Protein AF-A8UKK8-F1 (afdb_monomer)

Secondary structure (DSSP, 8-state):
--TTSHHHHHHHHHHHHHHHHHHH----EEEEE-TTT--EEEEETT-EEEEEESS-EEEEEEEEEETTEEEETTEEEESTTEEEEEE----------

Radius of gyration: 21.66 Å; Cα contacts (8 Å, |Δi|>4): 131; chains: 1; bounding box: 43×41×71 Å

Mean predicted aligned error: 13.59 Å

Structure (mmCIF, N/CA/C/O backbone):
data_AF-A8UKK8-F1
#
_entry.id   AF-A8UKK8-F1
#
loop_
_atom_site.group_PDB
_atom_site.id
_atom_site.type_symbol
_atom_site.label_atom_id
_atom_site.label_alt_id
_atom_site.label_comp_id
_atom_site.label_asym_id
_atom_site.label_entity_id
_atom_site.label_seq_id
_atom_site.pdbx_PDB_ins_code
_atom_site.Cartn_x
_atom_site.Cartn_y
_atom_site.Cartn_z
_atom_site.occupancy
_atom_site.B_iso_or_equiv
_atom_site.auth_seq_id
_atom_site.auth_comp_id
_atom_site.auth_asym_id
_atom_site.auth_atom_id
_atom_site.pdbx_PDB_model_num
ATOM 1 N N . MET A 1 1 ? -30.706 -4.003 54.482 1.00 48.03 1 MET A N 1
ATOM 2 C CA . MET A 1 1 ? -29.533 -3.227 54.010 1.00 48.03 1 MET A CA 1
ATOM 3 C C . MET A 1 1 ? -28.762 -4.036 52.955 1.00 48.03 1 MET A C 1
ATOM 5 O O . MET A 1 1 ? -27.714 -4.580 53.255 1.00 48.03 1 MET A O 1
ATOM 9 N N . VAL A 1 2 ? -29.303 -4.198 51.734 1.00 51.91 2 VAL A N 1
ATOM 10 C CA . VAL A 1 2 ? -28.717 -5.090 50.692 1.00 51.91 2 VAL A CA 1
ATOM 11 C C . VAL A 1 2 ? -28.557 -4.393 49.325 1.00 51.91 2 VAL A C 1
ATOM 13 O O . VAL A 1 2 ? -27.788 -4.841 48.483 1.00 51.91 2 VAL A O 1
ATOM 16 N N . LEU A 1 3 ? -29.174 -3.222 49.120 1.00 50.88 3 LEU A N 1
ATOM 17 C CA . LEU A 1 3 ? -29.183 -2.537 47.818 1.00 50.88 3 LEU A CA 1
ATOM 18 C C . LEU A 1 3 ? -27.837 -1.921 47.384 1.00 50.88 3 LEU A C 1
ATOM 20 O O . LEU A 1 3 ? -27.687 -1.547 46.226 1.00 50.88 3 LEU A O 1
ATOM 24 N N . ARG A 1 4 ? -26.833 -1.816 48.266 1.00 53.78 4 ARG A N 1
ATOM 25 C CA . ARG A 1 4 ? -25.581 -1.096 47.953 1.00 53.78 4 ARG A CA 1
ATOM 26 C C . ARG A 1 4 ? -24.526 -1.912 47.195 1.00 53.78 4 ARG A C 1
ATOM 28 O O . ARG A 1 4 ? -23.608 -1.317 46.645 1.00 53.78 4 ARG A O 1
ATOM 35 N N . LYS A 1 5 ? -24.639 -3.245 47.130 1.00 51.34 5 LYS A N 1
ATOM 36 C CA . LYS A 1 5 ? -23.632 -4.098 46.461 1.00 51.34 5 LYS A CA 1
ATOM 37 C C . LYS A 1 5 ? -23.875 -4.308 44.960 1.00 51.34 5 LYS A C 1
ATOM 39 O O . LYS A 1 5 ? -22.946 -4.675 44.253 1.00 51.34 5 LYS A O 1
ATOM 44 N N . SER A 1 6 ? -25.086 -4.051 44.463 1.00 54.69 6 SER A N 1
ATOM 45 C CA . SER A 1 6 ? -25.468 -4.373 43.077 1.00 54.69 6 SER A CA 1
ATOM 46 C C . SER A 1 6 ? -25.059 -3.304 42.051 1.00 54.69 6 SER A C 1
ATOM 48 O O . SER A 1 6 ? -24.767 -3.630 40.908 1.00 54.69 6 SER A O 1
ATOM 50 N N . ILE A 1 7 ? -24.951 -2.037 42.462 1.00 59.75 7 ILE A N 1
ATOM 51 C CA . ILE A 1 7 ? -24.601 -0.920 41.562 1.00 59.75 7 ILE A CA 1
ATOM 52 C C . ILE A 1 7 ? -23.121 -0.961 41.146 1.00 59.75 7 ILE A C 1
ATOM 54 O O . ILE A 1 7 ? -22.755 -0.535 40.055 1.00 59.75 7 ILE A O 1
ATOM 58 N N . VAL A 1 8 ? -22.252 -1.500 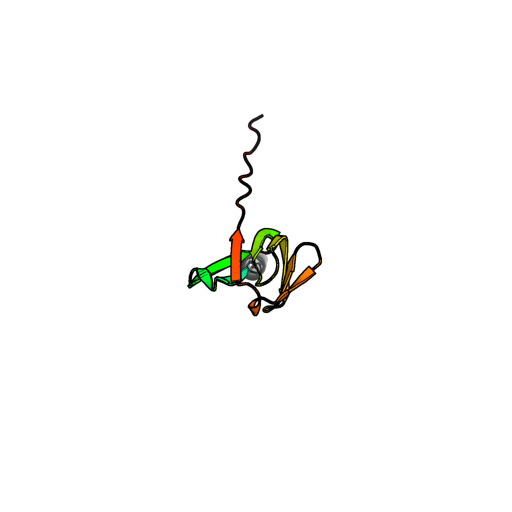42.004 1.00 57.53 8 VAL A N 1
ATOM 59 C CA . VAL A 1 8 ? -20.808 -1.559 41.735 1.00 57.53 8 VAL A CA 1
ATOM 60 C C . VAL A 1 8 ? -20.479 -2.632 40.689 1.00 57.53 8 VAL A C 1
ATOM 62 O O . VAL A 1 8 ? -19.587 -2.429 39.868 1.00 57.53 8 VAL A O 1
ATOM 65 N N . SER A 1 9 ? -21.218 -3.749 40.657 1.00 56.69 9 SER A N 1
ATOM 66 C CA . SER A 1 9 ? -20.974 -4.810 39.670 1.00 56.69 9 SER A CA 1
ATOM 67 C C . SER A 1 9 ? -21.443 -4.427 38.264 1.00 56.69 9 SER A C 1
ATOM 69 O O . SER A 1 9 ? -20.763 -4.749 37.290 1.00 56.69 9 SER A O 1
ATOM 71 N N . THR A 1 10 ? -22.549 -3.687 38.137 1.00 57.22 10 THR A N 1
ATOM 72 C CA . THR A 1 10 ? -23.059 -3.228 36.835 1.00 57.22 10 THR A CA 1
ATOM 73 C C . THR A 1 10 ? -22.165 -2.159 36.207 1.00 57.22 10 THR A C 1
ATOM 75 O O . THR A 1 10 ? -21.959 -2.170 34.991 1.00 57.22 10 THR A O 1
ATOM 78 N N . LEU A 1 11 ? -21.555 -1.289 37.021 1.00 56.62 11 LEU A N 1
ATOM 79 C CA . LEU A 1 11 ? -20.626 -0.263 36.541 1.00 56.62 11 LEU A CA 1
ATOM 80 C C . LEU A 1 11 ? -19.334 -0.868 35.953 1.00 56.62 11 LEU A C 1
ATOM 82 O O . LEU A 1 11 ? -18.846 -0.390 34.929 1.00 56.62 11 LEU A O 1
ATOM 86 N N . CYS A 1 12 ? -18.814 -1.954 36.539 1.00 58.56 12 CYS A N 1
ATOM 87 C CA . CYS A 1 12 ? -17.626 -2.657 36.029 1.00 58.56 12 CYS A CA 1
ATOM 88 C C . CYS A 1 12 ? -17.860 -3.360 34.681 1.00 58.56 12 CYS A C 1
ATOM 90 O O . CYS A 1 12 ? -16.963 -3.406 33.841 1.00 58.56 12 CYS A O 1
ATOM 92 N N . ILE A 1 13 ? -19.060 -3.893 34.440 1.00 60.12 13 ILE A N 1
ATOM 93 C CA . ILE A 1 13 ? -19.384 -4.564 33.168 1.00 60.12 13 ILE A CA 1
ATOM 94 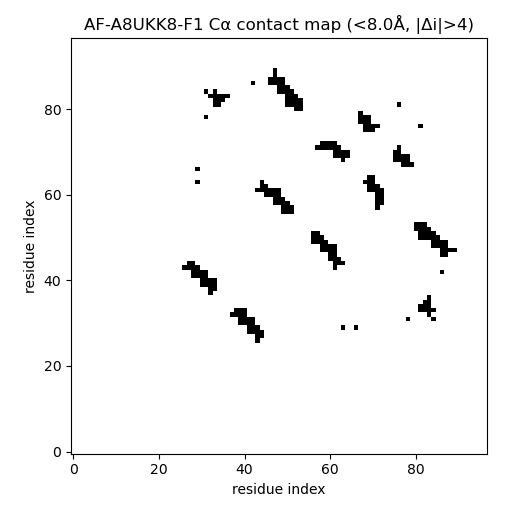C C . ILE A 1 13 ? -19.479 -3.534 32.026 1.00 60.12 13 ILE A C 1
ATOM 96 O O . ILE A 1 13 ? -19.023 -3.781 30.903 1.00 60.12 13 ILE A O 1
ATOM 100 N N . LEU A 1 14 ? -20.011 -2.344 32.319 1.00 59.25 14 LEU A N 1
ATOM 101 C CA . LEU A 1 14 ? -20.123 -1.241 31.360 1.00 59.25 14 LEU A CA 1
ATOM 102 C C . LEU A 1 14 ? -18.757 -0.685 30.928 1.00 59.25 14 LEU A C 1
ATOM 104 O O . LEU A 1 14 ? -18.542 -0.440 29.738 1.00 59.25 14 LEU A O 1
ATOM 108 N N . THR A 1 15 ? -17.804 -0.536 31.853 1.00 59.88 15 THR A N 1
ATOM 109 C CA . THR A 1 15 ? -16.456 -0.035 31.522 1.00 59.88 15 THR A CA 1
ATOM 110 C C . THR A 1 15 ? -15.623 -1.054 30.740 1.00 59.88 15 THR A C 1
ATOM 112 O O . THR A 1 15 ? -14.865 -0.673 29.839 1.00 59.88 15 THR A O 1
ATOM 115 N N . PHE A 1 16 ? -15.804 -2.351 31.007 1.00 56.69 16 PHE A N 1
ATOM 116 C CA . PHE A 1 16 ? -15.136 -3.415 30.254 1.00 56.69 16 PHE A CA 1
ATOM 117 C C . PHE A 1 16 ? -15.615 -3.459 28.792 1.00 56.69 16 PHE A C 1
ATOM 119 O O . PHE A 1 16 ? -14.806 -3.502 27.863 1.00 56.69 16 PHE A O 1
ATOM 126 N N . SER A 1 17 ? -16.925 -3.314 28.576 1.00 56.94 17 SER A N 1
ATOM 127 C CA . SER A 1 17 ? -17.542 -3.283 27.241 1.00 56.94 17 SER A CA 1
ATOM 128 C C . SER A 1 17 ? -17.081 -2.081 26.403 1.00 56.94 17 SER A C 1
ATOM 130 O O . SER A 1 17 ? -16.819 -2.205 25.206 1.00 56.94 17 SER A O 1
ATOM 132 N N . PHE A 1 18 ? -16.911 -0.912 27.030 1.00 55.47 18 PHE A N 1
ATOM 133 C CA . PHE A 1 18 ? -16.458 0.306 26.345 1.00 55.47 18 PHE A CA 1
ATOM 134 C C . PHE A 1 18 ? -14.981 0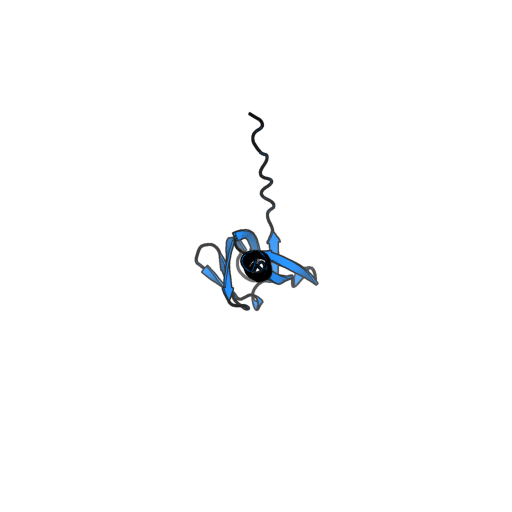.239 25.913 1.00 55.47 18 PHE A C 1
ATOM 136 O O . PHE A 1 18 ? -14.576 0.861 24.926 1.00 55.47 18 PHE A O 1
ATOM 143 N N . SER A 1 19 ? -14.175 -0.545 26.631 1.00 54.44 19 SER A N 1
ATOM 144 C CA . SER A 1 19 ? -12.742 -0.709 26.363 1.00 54.44 19 SER A CA 1
ATOM 145 C C . SER A 1 19 ? -12.476 -1.645 25.177 1.00 54.44 19 SER A C 1
ATOM 147 O O . SER A 1 19 ? -11.611 -1.349 24.347 1.00 54.44 19 SER A O 1
ATOM 149 N N . LEU A 1 20 ? -13.262 -2.720 25.022 1.00 52.81 20 LEU A N 1
ATOM 150 C CA . LEU A 1 20 ? -13.143 -3.625 23.868 1.00 52.81 20 LEU A CA 1
ATOM 151 C C . LEU A 1 20 ? -13.500 -2.942 22.537 1.00 52.81 20 LEU A C 1
ATOM 153 O O . LEU A 1 20 ? -12.829 -3.179 21.530 1.00 52.81 20 LEU A O 1
ATOM 157 N N . SER A 1 21 ? -14.484 -2.039 22.526 1.00 50.44 21 SER A N 1
ATOM 158 C CA . SER A 1 21 ? -14.883 -1.300 21.316 1.00 50.44 21 SER A CA 1
ATOM 159 C C . SER A 1 21 ? -13.769 -0.395 20.772 1.00 50.44 21 SER A C 1
ATOM 161 O O . SER A 1 21 ? -13.642 -0.221 19.559 1.00 50.44 21 SER A O 1
ATOM 163 N N . LYS A 1 22 ? -12.910 0.147 21.648 1.00 50.25 22 LYS A N 1
ATOM 164 C CA . LYS A 1 22 ? -11.729 0.927 21.234 1.00 50.25 22 LYS A CA 1
ATOM 165 C C . LYS A 1 22 ? -10.605 0.044 20.686 1.00 50.25 22 LYS A C 1
ATOM 167 O O . LYS A 1 22 ? -9.926 0.463 19.752 1.00 50.25 22 LYS A O 1
ATOM 172 N N . LEU A 1 23 ? -10.440 -1.173 21.210 1.00 50.94 23 LEU A N 1
ATOM 173 C CA . LEU A 1 23 ? -9.463 -2.153 20.713 1.00 50.94 23 LEU A CA 1
ATOM 174 C C . LEU A 1 23 ? -9.836 -2.703 19.329 1.00 50.94 23 LEU A C 1
ATOM 176 O O . LEU A 1 23 ? -8.950 -2.883 18.497 1.00 50.94 23 LEU A O 1
ATOM 180 N N . TYR A 1 24 ? -11.127 -2.901 19.047 1.00 49.19 24 TYR A N 1
ATOM 181 C CA . TYR A 1 24 ? -11.601 -3.363 17.733 1.00 49.19 24 TYR A CA 1
ATOM 182 C C . TYR A 1 24 ? -11.560 -2.293 16.635 1.00 49.19 24 TYR A C 1
ATOM 184 O O . TYR A 1 24 ? -11.599 -2.624 15.451 1.00 49.19 24 TYR A O 1
ATOM 192 N N . SER A 1 25 ? -11.380 -1.017 16.990 1.00 44.00 25 SER A N 1
ATOM 193 C CA . SER A 1 25 ? -11.056 0.051 16.035 1.00 44.00 25 SER A CA 1
ATOM 194 C C . SER A 1 25 ? -9.569 0.026 15.636 1.00 44.00 25 SER A C 1
ATOM 196 O O . SER A 1 25 ? -8.921 1.063 15.468 1.00 44.00 25 SER A O 1
ATOM 198 N N . GLN A 1 26 ? -8.998 -1.177 15.492 1.00 52.91 26 GLN A N 1
ATOM 199 C CA . GLN A 1 26 ? -7.714 -1.377 14.834 1.00 52.91 26 GLN A CA 1
ATOM 200 C C . GLN A 1 26 ? -7.820 -0.766 13.439 1.00 52.91 26 GLN A C 1
ATOM 202 O O . GLN A 1 26 ? -8.524 -1.262 12.561 1.00 52.91 26 GLN A O 1
ATOM 207 N N . LYS A 1 27 ? -7.138 0.367 13.256 1.00 60.91 27 LYS A N 1
ATOM 208 C CA . LYS A 1 27 ? -7.046 1.075 11.982 1.00 60.91 27 LYS A CA 1
ATOM 209 C C . LYS A 1 27 ? -6.603 0.077 10.915 1.00 60.91 27 LYS A C 1
ATOM 211 O O . LYS A 1 27 ? -5.437 -0.314 10.901 1.00 60.91 27 LYS A O 1
ATOM 216 N N . LEU A 1 28 ? -7.526 -0.323 10.038 1.00 64.06 28 LEU A N 1
ATOM 217 C CA . LEU A 1 28 ? -7.233 -1.117 8.847 1.00 64.06 28 LEU A CA 1
ATOM 218 C C . LEU A 1 28 ? -6.171 -0.367 8.038 1.00 64.06 28 LEU A C 1
ATOM 220 O O . LEU A 1 28 ? -6.448 0.672 7.430 1.00 64.06 28 LEU A O 1
ATOM 224 N N . HIS A 1 29 ? -4.944 -0.868 8.103 1.00 70.25 29 HIS A N 1
ATOM 225 C CA . HIS A 1 29 ? -3.801 -0.349 7.377 1.00 70.25 29 HIS A CA 1
ATOM 226 C C . HIS A 1 29 ? -3.243 -1.456 6.495 1.00 70.25 29 HIS A C 1
ATOM 228 O O . HIS A 1 29 ? -3.213 -2.621 6.886 1.00 70.25 29 HIS A O 1
ATOM 234 N N . LEU A 1 30 ? -2.816 -1.081 5.295 1.00 72.62 30 LEU A N 1
ATOM 235 C CA . LEU A 1 30 ? -2.040 -1.947 4.424 1.00 72.62 30 LEU A CA 1
ATOM 236 C C . LEU A 1 30 ? -0.576 -1.550 4.527 1.00 72.62 30 LEU A C 1
ATOM 238 O O . LEU A 1 30 ? -0.226 -0.370 4.425 1.00 72.62 30 LEU A O 1
ATOM 242 N N . GLU A 1 31 ? 0.278 -2.544 4.714 1.00 76.31 31 GLU A N 1
ATOM 243 C CA . GLU A 1 31 ? 1.714 -2.386 4.563 1.00 76.31 31 GLU A CA 1
ATOM 244 C C . GLU A 1 31 ? 2.072 -2.642 3.107 1.00 76.31 31 GLU A C 1
ATOM 246 O O . GLU A 1 31 ? 1.909 -3.744 2.592 1.00 76.31 31 GLU A O 1
ATOM 251 N N . LEU A 1 32 ? 2.527 -1.597 2.424 1.00 76.69 32 LEU A N 1
ATOM 252 C CA . LEU A 1 32 ? 2.926 -1.679 1.028 1.00 76.69 32 LEU A CA 1
ATOM 253 C C . LEU A 1 32 ? 4.432 -1.511 0.932 1.00 76.69 32 LEU A C 1
ATOM 255 O O . LEU A 1 32 ? 4.993 -0.490 1.347 1.00 76.69 32 LEU A O 1
ATOM 259 N N . LYS A 1 33 ? 5.088 -2.528 0.381 1.00 75.56 33 LYS A N 1
ATOM 260 C CA . LYS A 1 33 ? 6.519 -2.517 0.113 1.00 75.56 33 LYS A CA 1
ATOM 261 C C . LYS A 1 33 ? 6.760 -1.902 -1.261 1.00 75.56 33 LYS A C 1
ATOM 263 O O . LYS A 1 33 ? 6.260 -2.382 -2.265 1.00 75.56 33 LYS A O 1
ATOM 268 N N . SER A 1 34 ? 7.518 -0.813 -1.298 1.00 73.94 34 SER A N 1
ATOM 269 C CA . SER A 1 34 ? 7.954 -0.194 -2.552 1.00 73.94 34 SER A CA 1
ATOM 270 C C . SER A 1 34 ? 9.087 -1.018 -3.155 1.00 73.94 34 SER A C 1
ATOM 272 O O . SER A 1 34 ? 10.121 -1.171 -2.500 1.00 73.94 34 SER A O 1
ATOM 274 N N . ILE A 1 35 ? 8.924 -1.482 -4.395 1.00 75.81 35 ILE A N 1
ATOM 275 C CA . ILE A 1 35 ? 9.944 -2.248 -5.127 1.00 75.81 35 ILE A CA 1
ATOM 276 C C . ILE A 1 35 ? 11.201 -1.386 -5.328 1.00 75.81 35 ILE A C 1
ATOM 278 O O . ILE A 1 35 ? 12.309 -1.820 -5.038 1.00 75.81 35 ILE A O 1
ATOM 282 N N . VAL A 1 36 ? 11.032 -0.113 -5.707 1.00 74.50 36 VAL A N 1
ATOM 283 C CA . VAL A 1 36 ? 12.152 0.792 -6.054 1.00 74.50 36 VAL A CA 1
ATOM 284 C C . VAL A 1 36 ? 13.010 1.166 -4.852 1.00 74.50 36 VAL A C 1
ATOM 286 O O . VAL A 1 36 ? 14.217 1.334 -4.963 1.00 74.50 36 VAL A O 1
ATOM 289 N N . THR A 1 37 ? 12.381 1.392 -3.700 1.00 72.44 37 THR A N 1
ATOM 290 C CA . THR A 1 37 ? 13.085 1.920 -2.519 1.00 72.44 37 THR A CA 1
ATOM 291 C C . THR A 1 37 ? 13.283 0.876 -1.430 1.00 72.44 37 THR A C 1
ATOM 293 O O . THR A 1 37 ? 13.807 1.231 -0.380 1.00 72.44 37 THR A O 1
ATOM 296 N N . ASN A 1 38 ? 12.786 -0.351 -1.625 1.00 75.75 38 ASN A N 1
ATOM 297 C CA . ASN A 1 38 ? 12.746 -1.436 -0.638 1.00 75.75 38 ASN A CA 1
ATOM 298 C C . ASN A 1 38 ? 12.197 -1.011 0.746 1.00 75.75 38 ASN A C 1
ATOM 300 O O . ASN A 1 38 ? 12.512 -1.590 1.779 1.00 75.75 38 ASN A O 1
ATOM 304 N N . LYS A 1 39 ? 11.375 0.046 0.774 1.00 75.69 39 LYS A N 1
ATOM 305 C CA . LYS A 1 39 ? 10.812 0.636 1.996 1.00 75.69 39 LYS A CA 1
ATOM 306 C C . LYS A 1 39 ? 9.369 0.195 2.130 1.00 75.69 39 LYS A C 1
ATOM 308 O O . LYS A 1 39 ? 8.588 0.368 1.192 1.00 75.69 39 LYS A O 1
ATOM 313 N N . VAL A 1 40 ? 9.020 -0.306 3.307 1.00 79.50 40 VAL A N 1
ATOM 314 C CA . VAL A 1 40 ? 7.635 -0.589 3.684 1.00 79.50 40 VAL A CA 1
ATOM 315 C C . VAL A 1 40 ? 6.980 0.705 4.157 1.00 79.50 40 VAL A C 1
ATOM 317 O O . VAL A 1 40 ? 7.563 1.469 4.929 1.00 79.50 40 VAL A O 1
ATOM 320 N N . ARG A 1 41 ? 5.776 0.988 3.662 1.00 78.81 41 ARG A N 1
ATOM 321 C CA . ARG A 1 41 ? 4.962 2.124 4.100 1.00 78.81 41 ARG A CA 1
ATOM 322 C C . ARG A 1 41 ? 3.586 1.646 4.523 1.00 78.81 41 ARG A C 1
ATOM 324 O O . ARG A 1 41 ? 2.922 0.924 3.788 1.00 78.81 41 ARG A O 1
ATOM 331 N N . LYS A 1 42 ? 3.151 2.125 5.687 1.00 80.44 42 LYS A N 1
ATOM 332 C CA . LYS A 1 42 ? 1.785 1.952 6.181 1.00 80.44 42 LYS A CA 1
ATOM 333 C C . LYS A 1 42 ? 0.866 2.943 5.489 1.00 80.44 42 LYS A C 1
ATOM 335 O O . LYS A 1 42 ? 1.137 4.148 5.502 1.00 80.44 42 LYS A O 1
ATOM 340 N N . ILE A 1 43 ? -0.205 2.433 4.901 1.00 78.19 43 ILE A N 1
ATOM 341 C CA . ILE A 1 43 ? -1.233 3.235 4.250 1.00 78.19 43 ILE A CA 1
ATOM 342 C C . ILE A 1 43 ? -2.568 2.944 4.893 1.00 78.19 43 ILE A C 1
ATOM 344 O O . ILE A 1 43 ? -2.961 1.789 5.051 1.00 78.19 43 ILE A O 1
ATOM 348 N N . TYR A 1 44 ? -3.257 4.015 5.257 1.00 78.50 44 TYR A N 1
ATOM 349 C CA . TYR A 1 44 ? -4.547 3.946 5.909 1.00 78.50 44 TYR A CA 1
ATOM 350 C C . TYR A 1 44 ? -5.659 4.158 4.888 1.00 78.50 44 TYR A C 1
ATOM 352 O O . TYR A 1 44 ? -5.480 4.808 3.854 1.00 78.50 44 TYR A O 1
ATOM 360 N N . LYS A 1 45 ? -6.835 3.612 5.192 1.00 74.75 45 LYS A N 1
ATOM 361 C CA . LYS A 1 45 ? -8.054 3.894 4.434 1.00 74.75 45 LYS A CA 1
ATOM 362 C C . LYS A 1 45 ? -8.272 5.413 4.344 1.00 74.75 45 LYS A C 1
ATOM 364 O O . LYS A 1 45 ? -8.139 6.106 5.349 1.00 74.75 45 LYS A O 1
ATOM 369 N N . ASN A 1 46 ? -8.623 5.903 3.155 1.00 78.81 46 ASN A N 1
ATOM 370 C CA . ASN A 1 46 ? -8.823 7.321 2.826 1.00 78.81 46 ASN A CA 1
ATOM 371 C C . ASN A 1 46 ? -7.553 8.192 2.832 1.00 78.81 46 ASN A C 1
ATOM 373 O O . ASN A 1 46 ? -7.658 9.414 2.764 1.00 78.81 46 ASN A O 1
ATOM 377 N N . ASP A 1 47 ? -6.352 7.609 2.860 1.00 81.56 47 ASP A N 1
ATOM 378 C CA . ASP A 1 47 ? -5.144 8.386 2.582 1.00 81.56 47 ASP A CA 1
ATOM 379 C C . ASP A 1 47 ? -5.116 8.836 1.113 1.00 81.56 47 ASP A C 1
ATOM 381 O O . ASP A 1 47 ? -5.370 8.052 0.192 1.00 81.56 47 ASP A O 1
ATOM 385 N N . LEU A 1 48 ? -4.744 10.098 0.882 1.00 83.31 48 LEU A N 1
ATOM 386 C CA . LEU A 1 48 ? -4.444 10.593 -0.457 1.00 83.31 48 LEU A CA 1
ATOM 387 C C . LEU A 1 48 ? -3.060 10.086 -0.876 1.00 83.31 48 LEU A C 1
ATOM 389 O O . LEU A 1 48 ? -2.032 10.434 -0.281 1.00 83.31 48 LEU A O 1
ATOM 393 N N . VAL A 1 49 ? -3.021 9.256 -1.911 1.00 85.00 49 VAL A N 1
ATOM 394 C CA . VAL A 1 49 ? -1.791 8.607 -2.364 1.00 85.00 49 VAL A CA 1
ATOM 395 C C . VAL A 1 49 ? -1.609 8.732 -3.867 1.00 85.00 49 VAL A C 1
ATOM 397 O O . VAL A 1 49 ? -2.546 8.930 -4.642 1.00 85.00 49 VAL A O 1
ATOM 400 N N . VAL A 1 50 ? -0.354 8.595 -4.272 1.00 86.50 50 VAL A N 1
ATOM 401 C CA . VAL A 1 50 ? 0.058 8.434 -5.656 1.00 86.50 50 VAL A CA 1
ATOM 402 C C . VAL A 1 50 ? 0.711 7.072 -5.797 1.00 86.50 50 VAL A C 1
ATOM 404 O O . VAL A 1 50 ? 1.747 6.809 -5.180 1.00 86.50 50 VAL A O 1
ATOM 407 N N . VAL A 1 51 ? 0.114 6.233 -6.629 1.00 86.62 51 VAL A N 1
ATOM 408 C CA . VAL A 1 51 ? 0.553 4.873 -6.928 1.00 86.62 51 VAL A CA 1
ATOM 409 C C . VAL A 1 51 ? 1.160 4.853 -8.317 1.00 86.62 51 VAL A C 1
ATOM 411 O O . VAL A 1 51 ? 0.538 5.308 -9.273 1.00 86.62 51 VAL A O 1
ATOM 414 N N . HIS A 1 52 ? 2.384 4.353 -8.416 1.00 85.44 52 HIS A N 1
ATOM 415 C CA . HIS A 1 52 ? 3.043 4.073 -9.683 1.00 85.44 52 HIS A CA 1
ATOM 416 C C . HIS A 1 52 ? 3.000 2.563 -9.880 1.00 85.44 52 HIS A C 1
ATOM 418 O O . HIS A 1 52 ? 3.508 1.815 -9.042 1.00 85.44 52 HIS A O 1
ATOM 424 N N . THR A 1 53 ? 2.357 2.161 -10.964 1.00 84.88 53 THR A N 1
ATOM 425 C CA . THR A 1 53 ? 2.416 0.811 -11.534 1.00 84.88 53 THR A CA 1
ATOM 426 C C . THR A 1 53 ? 3.421 0.817 -12.684 1.00 84.88 53 THR A C 1
ATOM 428 O O . THR A 1 53 ? 3.937 1.884 -13.025 1.00 84.88 53 THR A O 1
ATOM 431 N N . GLU A 1 54 ? 3.681 -0.337 -13.289 1.00 82.44 54 GLU A N 1
ATOM 432 C CA . GL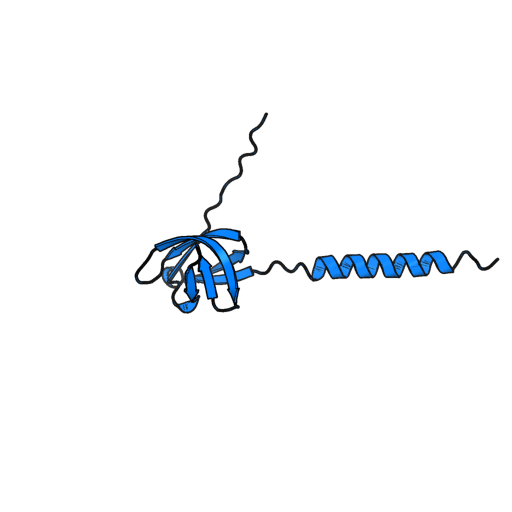U A 1 54 ? 4.593 -0.465 -14.436 1.00 82.44 54 GLU A CA 1
ATOM 433 C C . GLU A 1 54 ? 4.227 0.469 -15.595 1.00 82.44 54 GLU A C 1
ATOM 435 O O . GLU A 1 54 ? 5.085 1.152 -16.144 1.00 82.44 54 GLU A O 1
ATOM 440 N N . TYR A 1 55 ? 2.932 0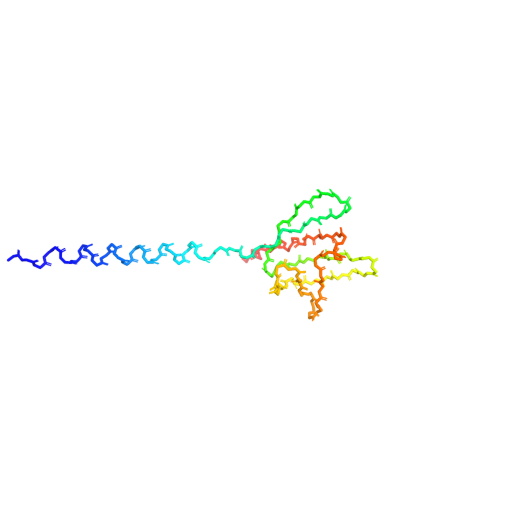.591 -15.889 1.00 81.81 55 TYR A N 1
ATOM 441 C CA . TYR A 1 55 ? 2.464 1.313 -17.073 1.00 81.81 55 TYR A CA 1
ATOM 442 C C . TYR A 1 55 ? 1.822 2.665 -16.763 1.00 81.81 55 TYR A C 1
ATOM 444 O O . TYR A 1 55 ? 1.672 3.504 -17.652 1.00 81.81 55 TYR A O 1
ATOM 452 N N . LYS A 1 56 ? 1.346 2.876 -15.527 1.00 85.31 56 LYS A N 1
ATOM 453 C CA . LYS A 1 56 ? 0.484 4.022 -15.195 1.00 85.31 56 LYS A CA 1
ATOM 454 C C . LYS A 1 56 ? 0.710 4.569 -13.794 1.00 85.31 56 LYS A C 1
ATOM 456 O O . LYS A 1 56 ? 1.057 3.861 -12.847 1.00 85.31 56 LYS A O 1
ATOM 461 N N . LYS A 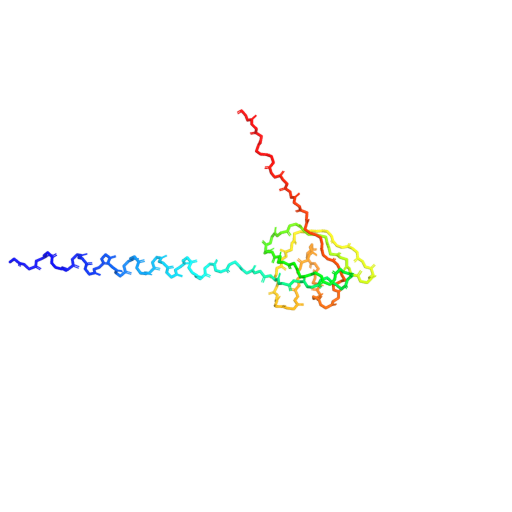1 57 ? 0.414 5.859 -13.659 1.00 87.25 57 LYS A N 1
ATOM 462 C CA . LYS A 1 57 ? 0.395 6.586 -12.393 1.00 87.25 57 LYS A CA 1
ATOM 463 C C . LYS A 1 57 ? -1.041 6.940 -12.024 1.00 87.25 57 LYS A C 1
ATOM 465 O O . LYS A 1 57 ? -1.736 7.595 -12.795 1.00 87.25 57 LYS A O 1
ATOM 470 N N . TYR A 1 58 ? -1.454 6.562 -10.822 1.00 86.44 58 TYR A N 1
ATOM 471 C CA . TYR A 1 58 ? -2.777 6.841 -10.275 1.00 86.44 58 TYR A CA 1
ATOM 472 C C . TYR A 1 58 ? -2.653 7.757 -9.061 1.00 86.44 58 TYR A C 1
ATOM 474 O O . TYR A 1 58 ? -1.855 7.495 -8.164 1.00 86.44 58 TYR A O 1
ATOM 482 N N . LYS A 1 59 ? -3.435 8.838 -9.022 1.00 84.88 59 LYS A N 1
ATOM 483 C CA . LYS A 1 59 ? -3.527 9.757 -7.879 1.00 84.88 59 LYS A CA 1
ATOM 484 C C . LYS A 1 59 ? -4.963 9.770 -7.383 1.00 84.88 59 LYS A C 1
ATOM 486 O O . LYS A 1 59 ? -5.863 10.036 -8.174 1.00 84.88 59 LYS A O 1
ATOM 491 N N . GLY A 1 60 ? -5.162 9.534 -6.093 1.00 85.19 60 GLY A N 1
ATOM 492 C CA . GLY A 1 60 ? -6.499 9.537 -5.515 1.00 85.19 60 GLY A CA 1
ATOM 493 C C . GLY A 1 60 ? -6.526 9.147 -4.047 1.00 85.19 60 GLY A C 1
ATOM 494 O O . GLY A 1 60 ? -5.491 8.879 -3.434 1.00 85.19 60 GLY A O 1
ATOM 495 N N . LEU A 1 61 ? -7.736 9.119 -3.499 1.00 83.81 61 LEU A N 1
ATOM 496 C CA . LEU A 1 61 ? -7.995 8.539 -2.188 1.00 83.81 61 LEU A CA 1
ATOM 497 C C . LEU A 1 61 ? -7.965 7.019 -2.303 1.00 83.81 61 LEU A C 1
ATOM 499 O O . LEU A 1 61 ? -8.618 6.442 -3.176 1.00 83.81 61 LEU A O 1
ATOM 503 N N . ILE A 1 62 ? -7.208 6.379 -1.418 1.00 85.12 62 ILE A N 1
ATOM 504 C CA . ILE A 1 62 ? -7.120 4.926 -1.392 1.00 85.12 62 ILE A CA 1
ATOM 505 C C . ILE A 1 62 ? -8.301 4.329 -0.629 1.00 85.12 62 ILE A C 1
ATOM 507 O O . ILE A 1 62 ? -8.592 4.688 0.517 1.00 85.12 62 ILE A O 1
ATOM 511 N N . LYS A 1 63 ? -8.963 3.361 -1.253 1.00 83.62 63 LYS A N 1
ATOM 512 C CA . LYS A 1 63 ? -9.962 2.518 -0.606 1.00 83.62 63 LYS A CA 1
ATOM 513 C C . LYS A 1 63 ? -9.427 1.093 -0.567 1.00 83.62 63 LYS A C 1
ATOM 515 O O . LYS A 1 63 ? -9.213 0.475 -1.602 1.00 83.62 63 LYS A O 1
ATOM 520 N N . ILE A 1 64 ? -9.184 0.584 0.633 1.00 80.19 64 ILE A N 1
ATOM 521 C CA . ILE A 1 64 ? -8.766 -0.806 0.837 1.00 80.19 64 ILE A CA 1
ATOM 522 C C . ILE A 1 64 ? -9.992 -1.683 0.561 1.00 80.19 64 ILE A C 1
ATOM 524 O O . ILE A 1 64 ? -11.005 -1.514 1.243 1.00 80.19 64 ILE A O 1
ATOM 528 N N . ILE A 1 65 ? -9.925 -2.532 -0.470 1.00 81.38 65 ILE A N 1
ATOM 529 C CA . ILE A 1 65 ? -10.991 -3.499 -0.777 1.00 81.38 65 ILE A CA 1
ATOM 530 C C . ILE A 1 65 ? -10.671 -4.805 -0.056 1.00 81.38 65 ILE A C 1
ATOM 532 O O . ILE A 1 65 ? -11.438 -5.242 0.792 1.00 81.38 65 ILE A O 1
ATOM 536 N N . ASP A 1 66 ? -9.496 -5.360 -0.357 1.00 80.31 66 ASP A N 1
ATOM 537 C CA . ASP A 1 66 ? -9.033 -6.664 0.110 1.00 80.31 66 ASP A CA 1
ATOM 538 C C . ASP A 1 66 ? -7.586 -6.548 0.611 1.00 80.31 66 ASP A C 1
ATOM 540 O O . ASP A 1 66 ? -6.906 -5.546 0.375 1.00 80.31 66 ASP A O 1
ATOM 544 N N . LYS A 1 67 ? -7.059 -7.613 1.227 1.00 77.25 67 LYS A N 1
ATOM 545 C CA . LYS A 1 67 ? -5.644 -7.676 1.649 1.00 77.25 67 LYS A CA 1
ATOM 546 C C . LYS A 1 67 ? -4.642 -7.566 0.492 1.00 77.25 67 LYS A C 1
ATOM 548 O O . LYS A 1 67 ? -3.489 -7.252 0.738 1.00 77.25 67 LYS A O 1
ATOM 553 N N . GLN A 1 68 ? -5.076 -7.832 -0.741 1.00 82.56 68 GLN A N 1
ATOM 554 C CA . GLN A 1 68 ? -4.234 -7.877 -1.945 1.00 82.56 68 GLN A CA 1
ATOM 555 C C . GLN A 1 68 ? -4.605 -6.808 -2.982 1.00 82.56 68 GLN A C 1
ATOM 557 O O . GLN A 1 68 ? -3.993 -6.727 -4.044 1.00 82.56 68 GLN A O 1
ATOM 562 N N . SER A 1 69 ? -5.647 -6.013 -2.725 1.00 83.31 69 SER A N 1
ATOM 563 C CA . SER A 1 69 ? -6.218 -5.108 -3.721 1.00 83.31 69 SER A CA 1
ATOM 564 C C . SER A 1 69 ? -6.636 -3.779 -3.114 1.00 83.31 69 SER A C 1
ATOM 566 O O . SER A 1 69 ? -7.355 -3.722 -2.113 1.00 83.31 69 SER A O 1
ATOM 568 N N . ILE A 1 70 ? -6.267 -2.702 -3.795 1.00 85.44 70 ILE A N 1
ATOM 569 C CA . ILE A 1 70 ? -6.669 -1.341 -3.452 1.00 85.44 70 ILE A CA 1
ATOM 570 C C . ILE A 1 70 ? -7.526 -0.759 -4.571 1.00 85.44 70 ILE A C 1
ATOM 572 O O . ILE A 1 70 ? -7.366 -1.105 -5.738 1.00 85.44 70 ILE A O 1
ATOM 576 N N . SER A 1 71 ? -8.443 0.135 -4.224 1.00 83.62 71 SER A N 1
ATOM 577 C CA . SER A 1 71 ? -9.187 0.942 -5.182 1.00 83.62 71 SER A CA 1
ATOM 578 C C . SER A 1 71 ? -8.714 2.382 -5.140 1.00 83.62 71 SER A C 1
ATOM 580 O O . SER A 1 71 ? -8.598 2.977 -4.066 1.00 83.62 71 SER A O 1
ATOM 582 N N . LEU A 1 72 ? -8.434 2.927 -6.319 1.00 85.12 72 LEU A N 1
ATOM 583 C CA . LEU A 1 72 ? -8.053 4.318 -6.537 1.00 85.12 72 LEU A CA 1
ATOM 584 C C . LEU A 1 72 ? -8.894 4.882 -7.675 1.00 85.12 72 LEU A C 1
ATOM 586 O O . LEU A 1 72 ? -8.865 4.362 -8.790 1.00 85.12 72 LEU A O 1
ATOM 590 N N . ASN A 1 73 ? -9.657 5.937 -7.385 1.00 80.44 73 ASN A N 1
ATOM 591 C CA . ASN A 1 73 ? -10.606 6.559 -8.318 1.00 80.44 73 ASN A CA 1
ATOM 592 C C . ASN A 1 73 ? -11.546 5.534 -8.987 1.00 80.44 73 ASN A C 1
ATOM 594 O O . ASN A 1 73 ? -11.764 5.570 -10.194 1.00 80.44 73 ASN A O 1
ATOM 598 N N . GLY A 1 74 ? -12.038 4.561 -8.213 1.00 80.00 74 GLY A N 1
ATOM 599 C CA . GLY A 1 74 ? -12.929 3.507 -8.708 1.00 80.00 74 GLY A CA 1
ATOM 600 C C . GLY A 1 74 ? -12.232 2.355 -9.442 1.00 80.00 74 GLY A C 1
ATOM 601 O O . GLY A 1 74 ? -12.879 1.350 -9.719 1.00 80.00 74 GLY A O 1
ATOM 602 N N . ARG A 1 75 ? -10.920 2.430 -9.705 1.00 83.38 75 ARG A N 1
ATOM 603 C CA . ARG A 1 75 ? -10.163 1.338 -10.340 1.00 83.38 75 ARG A CA 1
ATOM 604 C C . ARG A 1 75 ? -9.535 0.419 -9.308 1.00 83.38 75 ARG A C 1
ATOM 606 O O . ARG A 1 75 ? -8.866 0.897 -8.396 1.00 83.38 75 ARG A O 1
ATOM 613 N N . LYS A 1 76 ? -9.709 -0.891 -9.489 1.00 86.62 7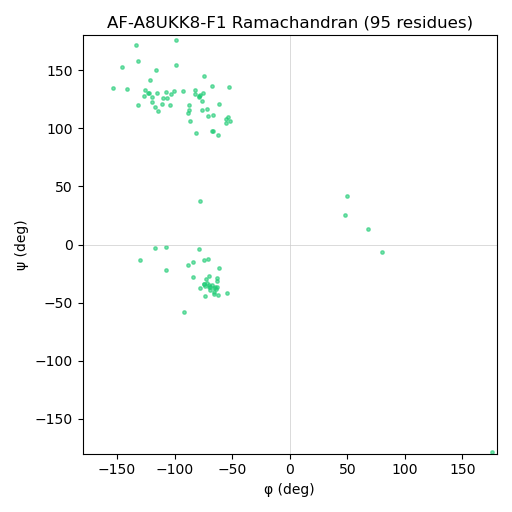6 LYS A N 1
ATOM 614 C CA . LYS A 1 76 ? -9.035 -1.927 -8.697 1.00 86.62 76 LYS A CA 1
ATOM 615 C C . LYS A 1 76 ? -7.592 -2.085 -9.189 1.00 86.62 76 LYS A C 1
ATOM 617 O O . LYS A 1 76 ? -7.364 -2.243 -10.383 1.00 86.62 76 LYS A O 1
ATOM 622 N N . ILE A 1 77 ? -6.639 -2.022 -8.268 1.00 85.88 77 ILE A N 1
ATOM 623 C CA . ILE A 1 77 ? -5.201 -2.188 -8.502 1.00 85.88 77 ILE A CA 1
ATOM 624 C C . ILE A 1 77 ? -4.717 -3.271 -7.538 1.00 85.88 77 ILE A C 1
ATOM 626 O O . ILE A 1 77 ? -4.991 -3.192 -6.335 1.00 85.88 77 ILE A O 1
ATOM 630 N N . LYS A 1 78 ? -4.027 -4.289 -8.058 1.00 86.81 78 LYS A N 1
ATOM 631 C CA . LYS A 1 78 ? -3.398 -5.312 -7.219 1.00 86.81 78 LYS A CA 1
ATOM 632 C C . LYS A 1 78 ? -2.156 -4.734 -6.558 1.00 86.81 78 LYS A C 1
ATOM 634 O O . LYS A 1 78 ? -1.462 -3.911 -7.143 1.00 86.81 78 LYS A O 1
ATOM 639 N N . ILE A 1 79 ? -1.898 -5.158 -5.328 1.00 82.25 79 ILE A N 1
ATOM 640 C CA . ILE A 1 79 ? -0.748 -4.694 -4.549 1.00 82.25 79 ILE A CA 1
ATOM 641 C C . ILE A 1 79 ? 0.575 -5.095 -5.207 1.00 82.25 79 ILE A C 1
ATOM 643 O O . ILE A 1 79 ? 1.502 -4.290 -5.213 1.00 82.25 79 ILE A O 1
ATOM 647 N N . ASP A 1 80 ? 0.628 -6.282 -5.807 1.00 81.38 80 ASP A N 1
ATOM 648 C CA . ASP A 1 80 ? 1.832 -6.813 -6.458 1.00 81.38 80 ASP A CA 1
ATOM 649 C C . ASP A 1 80 ? 2.275 -5.964 -7.660 1.00 81.38 80 ASP A C 1
ATOM 651 O O . ASP A 1 80 ? 3.467 -5.819 -7.914 1.00 81.38 80 ASP A O 1
ATOM 655 N N . ASP A 1 81 ? 1.329 -5.300 -8.333 1.00 83.31 81 ASP A N 1
ATOM 656 C CA . ASP A 1 81 ? 1.601 -4.422 -9.478 1.00 83.31 81 ASP A CA 1
ATOM 657 C C . ASP A 1 81 ? 2.120 -3.030 -9.047 1.00 83.31 81 ASP A C 1
ATOM 659 O O . ASP A 1 81 ? 2.414 -2.164 -9.882 1.00 83.31 81 ASP A O 1
ATOM 663 N N . ILE A 1 82 ? 2.189 -2.754 -7.737 1.00 82.69 82 ILE A N 1
ATOM 664 C CA . ILE A 1 82 ? 2.590 -1.449 -7.205 1.00 82.69 82 ILE A CA 1
ATOM 665 C C . ILE A 1 82 ? 4.108 -1.379 -7.073 1.00 82.69 82 ILE A C 1
ATOM 667 O O . ILE A 1 82 ? 4.715 -1.849 -6.115 1.00 82.69 82 ILE A O 1
ATOM 671 N N . ILE A 1 83 ? 4.719 -0.630 -7.981 1.00 84.44 83 ILE A N 1
ATOM 672 C CA . ILE A 1 83 ? 6.156 -0.363 -7.971 1.00 84.44 83 ILE A CA 1
ATOM 673 C C . ILE A 1 83 ? 6.526 0.631 -6.869 1.00 84.44 83 ILE A C 1
ATOM 675 O O . ILE A 1 83 ? 7.528 0.474 -6.162 1.00 84.44 83 ILE A O 1
ATOM 679 N N . LYS A 1 84 ? 5.736 1.702 -6.730 1.00 83.44 84 LYS A N 1
ATOM 680 C CA . LYS A 1 84 ? 6.041 2.792 -5.798 1.00 83.44 84 LYS A CA 1
ATOM 681 C C . LYS A 1 84 ? 4.793 3.510 -5.336 1.00 83.44 84 LYS A C 1
ATOM 683 O O . LYS A 1 84 ? 3.984 3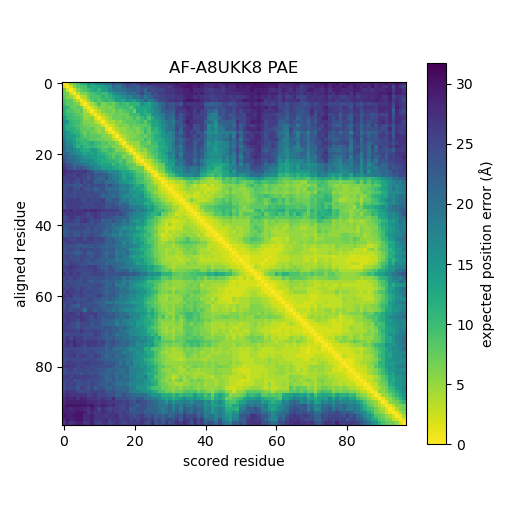.965 -6.143 1.00 83.44 84 LYS A O 1
ATOM 688 N N . ILE A 1 85 ? 4.725 3.762 -4.034 1.00 82.25 85 ILE A N 1
ATOM 689 C CA . ILE A 1 85 ? 3.639 4.523 -3.430 1.00 82.25 85 ILE A CA 1
ATOM 690 C C . ILE A 1 85 ? 4.147 5.743 -2.665 1.00 82.25 85 ILE A C 1
ATOM 692 O O . ILE A 1 85 ? 5.084 5.675 -1.864 1.00 82.25 85 ILE A O 1
ATOM 696 N N . LYS A 1 86 ? 3.539 6.899 -2.937 1.00 82.50 86 LYS A N 1
ATOM 697 C CA . LYS A 1 86 ? 3.826 8.167 -2.262 1.00 82.50 86 LYS A CA 1
ATOM 698 C C . LYS A 1 86 ? 2.555 8.661 -1.582 1.00 82.50 86 LYS A C 1
ATOM 700 O O . LYS A 1 86 ? 1.552 8.878 -2.249 1.00 82.50 86 LYS A O 1
ATOM 705 N N . LYS A 1 87 ? 2.612 8.871 -0.268 1.00 79.25 87 LYS A N 1
ATOM 706 C CA . LYS A 1 87 ? 1.552 9.554 0.477 1.00 79.25 87 LYS A CA 1
ATOM 707 C C . LYS A 1 87 ? 1.692 11.054 0.254 1.00 79.25 87 LYS A C 1
ATOM 709 O O . LYS A 1 87 ? 2.789 11.587 0.432 1.00 79.25 87 LYS A O 1
ATOM 714 N N . ILE A 1 88 ? 0.610 11.709 -0.147 1.00 79.75 88 ILE A N 1
ATOM 715 C CA . ILE A 1 88 ? 0.540 13.166 -0.164 1.00 79.75 88 ILE A CA 1
ATOM 716 C C . ILE A 1 88 ? 0.064 13.567 1.229 1.00 79.75 88 ILE A C 1
ATOM 718 O O . ILE A 1 88 ? -1.041 13.209 1.632 1.00 79.75 88 ILE A O 1
ATOM 722 N N . LYS A 1 89 ? 0.908 14.271 1.986 1.00 63.75 89 LYS A N 1
ATOM 723 C CA . LYS A 1 89 ? 0.422 14.987 3.163 1.00 63.75 89 LYS A CA 1
ATOM 724 C C . LYS A 1 89 ? -0.394 16.161 2.645 1.00 63.75 89 LYS A C 1
ATOM 726 O O . LYS A 1 89 ? 0.149 17.055 2.008 1.00 63.75 89 LYS A O 1
ATOM 731 N N . VAL A 1 90 ? -1.701 16.100 2.854 1.00 58.75 90 VAL A N 1
ATOM 732 C CA . VAL A 1 90 ? -2.519 17.305 2.824 1.00 58.75 90 VAL A CA 1
ATOM 733 C C . VAL A 1 90 ? -2.331 17.904 4.206 1.00 58.75 90 VAL A C 1
ATOM 735 O O . VAL A 1 90 ? -2.924 17.425 5.172 1.00 58.75 90 VAL A O 1
ATOM 738 N N . ASP A 1 91 ? -1.412 18.857 4.325 1.00 48.69 91 ASP A N 1
ATOM 739 C CA . ASP A 1 91 ? -1.335 19.671 5.527 1.00 48.69 91 ASP A CA 1
ATOM 740 C C . ASP A 1 91 ? -2.615 20.509 5.545 1.00 48.69 91 ASP A C 1
ATOM 742 O O . ASP A 1 91 ? -2.737 21.503 4.830 1.00 48.69 91 ASP A O 1
ATOM 746 N N . PHE A 1 92 ? -3.615 20.060 6.306 1.00 45.59 92 PHE A N 1
ATOM 747 C CA . PHE A 1 92 ? -4.711 20.926 6.714 1.00 45.59 92 PHE A CA 1
ATOM 748 C C . PHE A 1 92 ? -4.069 22.029 7.556 1.00 45.59 92 PHE A C 1
ATOM 750 O O . PHE A 1 92 ? -3.818 21.844 8.745 1.00 45.59 92 PHE A O 1
ATOM 757 N N . LYS A 1 93 ? -3.736 23.162 6.930 1.00 44.59 93 LYS A N 1
ATOM 758 C CA . LYS A 1 93 ? -3.592 24.418 7.658 1.00 44.59 93 LYS A CA 1
ATOM 759 C C . LYS A 1 93 ? -5.004 24.740 8.144 1.00 44.59 93 LYS A C 1
ATOM 761 O O . LYS A 1 93 ? -5.860 24.969 7.293 1.00 44.59 93 LYS A O 1
ATOM 766 N N . PRO A 1 94 ? -5.301 24.692 9.454 1.00 45.78 94 PRO A N 1
ATOM 767 C CA . PRO A 1 94 ? -6.532 25.299 9.917 1.00 45.78 94 PRO A CA 1
ATOM 768 C C . PRO A 1 94 ? -6.420 26.782 9.567 1.00 45.78 94 PRO A C 1
ATOM 770 O O . PRO A 1 94 ? -5.453 27.435 9.971 1.00 45.78 94 PRO A O 1
ATOM 773 N N . ASP A 1 95 ? -7.353 27.284 8.761 1.00 50.59 95 ASP A N 1
ATOM 774 C CA . ASP A 1 95 ? -7.516 28.718 8.575 1.00 50.59 95 ASP A CA 1
ATOM 775 C C . ASP A 1 95 ? -7.672 29.328 9.968 1.00 50.59 95 ASP A C 1
ATOM 777 O O . ASP A 1 95 ? -8.649 29.070 10.676 1.00 50.59 95 ASP A O 1
ATOM 781 N N . LYS A 1 96 ? -6.649 30.069 10.403 1.00 50.41 96 LYS A N 1
ATOM 782 C CA . LYS A 1 96 ? -6.747 30.921 11.584 1.00 50.41 96 LYS A CA 1
ATOM 783 C C . LYS A 1 96 ? -7.721 32.033 11.209 1.00 50.41 96 LYS A C 1
ATOM 785 O O . LYS A 1 96 ? -7.332 32.963 10.508 1.00 50.41 96 LYS A O 1
ATOM 790 N N . LYS A 1 97 ? -8.981 31.862 11.602 1.00 51.38 97 LYS A N 1
ATOM 791 C CA . LYS A 1 97 ? -9.953 32.950 11.694 1.00 51.38 97 LYS A CA 1
ATOM 792 C C . LYS A 1 97 ? -9.681 33.774 12.942 1.00 51.38 97 LYS A C 1
ATOM 794 O O . LYS A 1 97 ? -9.297 33.157 13.963 1.00 51.38 97 LYS A O 1
#

pLDDT: mean 70.78, std 14.01, range [44.0, 87.25]

Foldseek 3Di:
DPPPPPVVVVVVVVVVVVVVVVVVPPFDWAFAQAQVPRDTDTDGQQFFKWFDFPPDIATAGWHCDDNQWIDGPNDIDGSVRTNDMDTDPPPPPPPPD

Solvent-accessible surface area (backbone atoms only — not comparable to full-atom values): 5911 Å² total; per-residue (Å²): 143,71,79,80,68,60,63,62,58,57,54,54,56,53,56,54,56,60,52,53,60,60,63,70,61,60,76,69,59,48,79,47,62,18,67,83,73,74,43,74,42,82,43,48,64,66,39,42,33,37,40,29,36,92,89,49,77,47,74,35,49,34,40,72,76,51,100,57,31,36,28,44,81,86,40,81,41,53,54,89,55,38,39,38,75,44,77,55,81,78,78,78,71,75,79,85,124

Sequence (97 aa):
MVLRKSIVSTLCILTFSFSLSKLYSQKLHLELKSIVTNKVRKIYKNDLVVVHTEYKKYKGLIKIIDKQSISLNGRKIKIDDIIKIKKIKVDFKPDKK

Nearest PDB structures (foldseek):
  2x4j-assembly1_A  TM=7.205E-01  e=4.429E-01  Pyrobaculum spherical virus
  8ja0-assembly1_A  TM=6.754E-0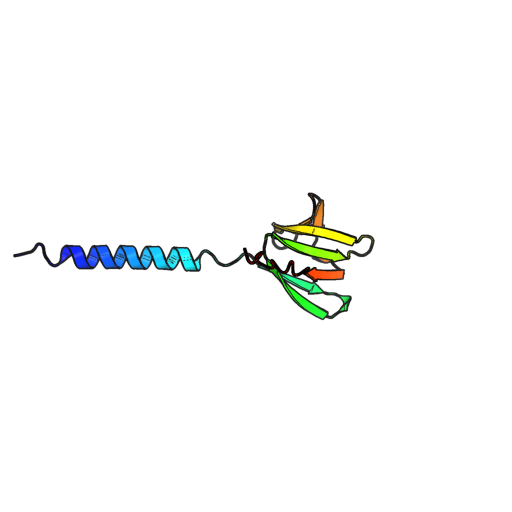1  e=6.763E-01  Neisseria meningitidis
  8hnt-assembly1_A  TM=6.606E-01  e=1.238E+00  Haemophilus parainfluenzae
  8phd-assembly2_D  TM=4.698E-01  e=1.033E+00  Homo sapiens